Protein AF-A0A2R6LNC5-F1 (afdb_monomer)

Foldseek 3Di:
DDDDDDDDPDDPPPPQQQLPDPLLVLLVVLQVLLVVLVVLVVVVVVVVVVLVVPDPVPVVPPGADPVNVVVVVVSVCVNVVSVVVNLVSLVCQLVSLQVSLVSVVVSPLVDRDDNVVSNVLSVVCNVDDSSPSSNVSSVVVQVVCCVRNVGD

Secondary structure (DSSP, 8-state):
---------S------------THHHHHHHHHHHHHHHHHHHHHHHHHHHHHHH----TT-----HHHHHHHHHHHHHHHHHHHHHHHHHHHHHHHHHHHHHHHHHTT-S----HHHHHHHHHHHHHSGGGHHHHHHHHHHHHHHHHHHS--

Solvent-accessible surface area (backbone atoms only — not comparable to full-atom values): 8760 Å² total; per-residue (Å²): 136,82,89,80,85,85,82,72,87,82,75,80,75,87,59,80,55,72,63,81,60,73,35,47,58,53,39,59,42,41,49,55,45,52,51,52,51,49,51,50,53,51,50,52,53,51,50,51,53,53,49,65,75,66,58,75,89,58,91,81,70,79,86,71,54,73,66,57,54,53,55,47,52,54,50,50,51,52,51,54,53,48,52,53,50,46,47,52,48,46,70,41,35,29,59,27,52,54,55,31,47,53,33,39,52,74,29,69,51,88,54,81,76,62,61,68,60,53,37,50,48,26,52,46,24,70,77,41,69,94,41,53,52,38,32,54,51,33,53,52,49,31,51,52,35,26,74,54,72,73,48,86

Structure (mmCIF, N/CA/C/O backbone):
data_AF-A0A2R6LNC5-F1
#
_entry.id   AF-A0A2R6LNC5-F1
#
loop_
_atom_site.group_PDB
_atom_site.id
_atom_site.type_symbol
_atom_site.label_atom_id
_atom_site.label_alt_id
_atom_site.label_comp_id
_atom_site.label_asym_id
_atom_site.label_entity_id
_atom_site.label_seq_id
_atom_site.pdbx_PDB_ins_code
_atom_site.Cartn_x
_atom_site.Cartn_y
_atom_site.Cartn_z
_atom_site.occupancy
_atom_site.B_iso_or_equiv
_atom_site.auth_seq_id
_atom_site.auth_comp_id
_atom_site.auth_asym_id
_atom_site.auth_atom_id
_atom_site.pdbx_PDB_model_num
ATOM 1 N N . MET A 1 1 ? -40.125 -19.504 52.327 1.00 43.88 1 MET A N 1
ATOM 2 C CA . MET A 1 1 ? -39.353 -20.277 51.331 1.00 43.88 1 MET A CA 1
ATOM 3 C C . MET A 1 1 ? -39.469 -19.521 50.021 1.00 43.88 1 MET A C 1
ATOM 5 O O . MET A 1 1 ? -40.551 -19.499 49.461 1.00 43.88 1 MET A O 1
ATOM 9 N N . SER A 1 2 ? -38.636 -18.494 49.855 1.00 45.47 2 SER A N 1
ATOM 10 C CA . SER A 1 2 ? -37.398 -18.492 49.048 1.00 45.47 2 SER A CA 1
ATOM 11 C C . SER A 1 2 ? -37.676 -18.719 47.563 1.00 45.47 2 SER A C 1
ATOM 13 O O . SER A 1 2 ? -37.989 -19.824 47.132 1.00 45.47 2 SER A O 1
ATOM 15 N N . VAL A 1 3 ? -37.563 -17.613 46.831 1.00 57.69 3 VAL A N 1
ATOM 16 C CA . VAL A 1 3 ? -37.392 -17.529 45.382 1.00 57.69 3 VAL A CA 1
ATOM 17 C C . VAL A 1 3 ? -36.171 -18.354 44.991 1.00 57.69 3 VAL A C 1
ATOM 19 O O . VAL A 1 3 ? -35.136 -18.216 45.640 1.00 57.69 3 VAL A O 1
ATOM 22 N N . ASP A 1 4 ? -36.279 -19.146 43.928 1.00 55.16 4 ASP A N 1
ATOM 23 C CA . ASP A 1 4 ? -35.104 -19.565 43.174 1.00 55.16 4 ASP A CA 1
ATOM 24 C C . ASP A 1 4 ? -35.356 -19.288 41.693 1.00 55.16 4 ASP A C 1
ATOM 26 O O . ASP A 1 4 ? -36.286 -19.815 41.075 1.00 55.16 4 ASP A O 1
ATOM 30 N N . GLY A 1 5 ? -34.585 -18.334 41.181 1.00 54.22 5 GLY A N 1
ATOM 31 C CA . GLY A 1 5 ? -34.539 -17.971 39.781 1.00 54.22 5 GLY A CA 1
ATOM 32 C C . GLY A 1 5 ? -33.489 -18.833 39.100 1.00 54.22 5 GLY A C 1
ATOM 33 O O . GLY A 1 5 ? -32.316 -18.763 39.441 1.00 54.22 5 GLY A O 1
ATOM 34 N N . GLY A 1 6 ? -33.911 -19.620 38.117 1.00 49.09 6 GLY A N 1
ATOM 35 C CA . GLY A 1 6 ? -33.016 -20.348 37.223 1.00 49.09 6 GLY A CA 1
ATOM 36 C C . GLY A 1 6 ? -32.926 -19.649 35.874 1.00 49.09 6 GLY A C 1
ATOM 37 O O . GLY A 1 6 ? -33.505 -20.124 34.901 1.00 49.09 6 GLY A O 1
ATOM 38 N N . GLY A 1 7 ? -32.244 -18.505 35.824 1.00 49.81 7 GLY A N 1
ATOM 39 C CA . GLY A 1 7 ? -31.643 -18.027 34.584 1.00 49.81 7 GLY A CA 1
ATOM 40 C C . GLY A 1 7 ? -30.354 -18.807 34.337 1.00 49.81 7 GLY A C 1
ATOM 41 O O . GLY A 1 7 ? -29.502 -18.857 35.213 1.00 49.81 7 GLY A O 1
ATOM 42 N N . ASP A 1 8 ? -30.241 -19.467 33.188 1.00 58.22 8 ASP A N 1
ATOM 43 C CA . ASP A 1 8 ? -29.390 -18.930 32.123 1.00 58.22 8 ASP A CA 1
ATOM 44 C C . ASP A 1 8 ? -29.590 -19.734 30.823 1.00 58.22 8 ASP A C 1
ATOM 46 O O . ASP A 1 8 ? -29.281 -20.931 30.775 1.00 58.22 8 ASP A O 1
ATOM 50 N N . PRO A 1 9 ? -30.116 -19.122 29.744 1.00 55.03 9 PRO A N 1
ATOM 51 C CA . PRO A 1 9 ? -30.040 -19.697 28.411 1.00 55.03 9 PRO A CA 1
ATOM 52 C C . PRO A 1 9 ? -28.567 -19.713 28.001 1.00 55.03 9 PRO A C 1
ATOM 54 O O . PRO A 1 9 ? -27.971 -18.682 27.699 1.00 55.03 9 PRO A O 1
ATOM 57 N N . GLY A 1 10 ? -27.980 -20.904 28.071 1.00 48.19 10 GLY A N 1
ATOM 58 C CA . GLY A 1 10 ? -26.561 -21.136 27.871 1.00 48.19 10 GLY A CA 1
ATOM 59 C C . GLY A 1 10 ? -25.959 -20.382 26.683 1.00 48.19 10 GLY A C 1
ATOM 60 O O . GLY A 1 10 ? -26.400 -20.517 25.544 1.00 48.19 10 GLY A O 1
ATOM 61 N N . ALA A 1 11 ? -24.863 -19.695 27.006 1.00 48.91 11 ALA A N 1
ATOM 62 C CA . ALA A 1 11 ? -23.756 -19.330 26.132 1.00 48.91 11 ALA A CA 1
ATOM 63 C C . ALA A 1 11 ? -23.969 -18.166 25.149 1.0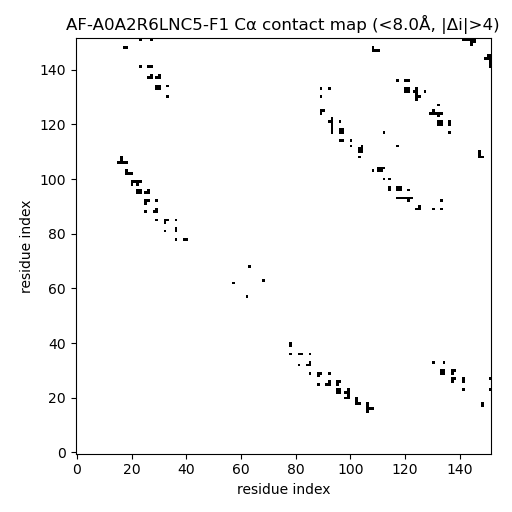0 48.91 11 ALA A C 1
ATOM 65 O O . ALA A 1 11 ? -23.803 -18.315 23.941 1.00 48.91 11 ALA A O 1
ATOM 66 N N . THR A 1 12 ? -24.109 -16.948 25.672 1.00 50.16 12 THR A N 1
ATOM 67 C CA . THR A 1 12 ? -23.343 -15.837 25.087 1.00 50.16 12 THR A CA 1
ATOM 68 C C . THR A 1 12 ? -21.879 -16.070 25.437 1.00 50.16 12 THR A C 1
ATOM 70 O O . THR A 1 12 ? -21.456 -15.897 26.580 1.00 50.16 12 THR A O 1
ATOM 73 N N . SER A 1 13 ? -21.083 -16.505 24.463 1.00 49.53 13 SER A N 1
ATOM 74 C CA . SER A 1 13 ? -19.634 -16.444 24.582 1.00 49.53 13 SER A CA 1
ATOM 75 C C . SER A 1 13 ? -19.236 -14.976 24.765 1.00 49.53 13 SER A C 1
ATOM 77 O O . SER A 1 13 ? -19.118 -14.245 23.785 1.00 49.53 13 SER A O 1
ATOM 79 N N . ILE A 1 14 ? -19.001 -14.534 26.001 1.00 49.88 14 ILE A N 1
ATOM 80 C CA . ILE A 1 14 ? -18.183 -13.345 26.275 1.00 49.88 14 ILE A CA 1
ATOM 81 C C . ILE A 1 14 ? -16.725 -13.761 26.004 1.00 49.88 14 ILE A C 1
ATOM 83 O O . ILE A 1 14 ? -15.893 -13.873 26.898 1.00 49.88 14 ILE A O 1
ATOM 87 N N . GLY A 1 15 ? -16.442 -14.141 24.759 1.00 44.28 15 GLY A N 1
ATOM 88 C CA . GLY A 1 15 ? -15.089 -14.217 24.241 1.00 44.28 15 GLY A CA 1
ATOM 89 C C . GLY A 1 15 ? -14.746 -12.805 23.811 1.00 44.28 15 GLY A C 1
ATOM 90 O O . GLY A 1 15 ? -15.521 -12.225 23.053 1.00 44.28 15 GLY A O 1
ATOM 91 N N . GLY A 1 16 ? -13.650 -12.244 24.332 1.00 52.12 16 GLY A N 1
ATOM 92 C CA . GLY A 1 16 ? -13.186 -10.908 23.951 1.00 52.12 16 GLY A CA 1
ATOM 93 C C . GLY A 1 16 ? -13.307 -10.729 22.440 1.00 52.12 16 GLY A C 1
ATOM 94 O O . GLY A 1 16 ? -12.881 -11.609 21.686 1.00 52.12 16 GLY A O 1
ATOM 95 N N . SER A 1 17 ? -13.992 -9.666 22.021 1.00 64.75 17 SER A N 1
ATOM 96 C CA . SER A 1 17 ? -14.325 -9.390 20.626 1.00 64.75 17 SER A CA 1
ATOM 97 C C . SER A 1 17 ? -13.060 -9.455 19.786 1.00 64.75 17 SER A C 1
ATOM 99 O O . SER A 1 17 ? -12.213 -8.567 19.824 1.00 64.75 17 SER A O 1
ATOM 101 N N . ARG A 1 18 ? -12.896 -10.548 19.043 1.00 78.44 18 ARG A N 1
ATOM 102 C CA . ARG A 1 18 ? -11.816 -10.665 18.071 1.00 78.44 18 ARG A CA 1
ATOM 103 C C . ARG A 1 18 ? -12.044 -9.584 17.019 1.00 78.44 18 ARG A C 1
ATOM 105 O O . ARG A 1 18 ? -13.150 -9.491 16.494 1.00 78.44 18 ARG A O 1
ATOM 112 N N . VAL A 1 19 ? -11.017 -8.798 16.706 1.00 86.12 19 VAL A N 1
ATOM 113 C CA . VAL A 1 19 ? -11.087 -7.815 15.615 1.00 86.12 19 VAL A CA 1
ATOM 114 C C . VAL A 1 19 ? -11.295 -8.569 14.301 1.00 86.12 19 VAL A C 1
ATOM 116 O O . VAL A 1 19 ? -10.368 -9.202 13.791 1.00 86.12 19 VAL A O 1
ATOM 119 N N . ASP A 1 20 ? -12.513 -8.521 13.768 1.00 87.94 20 ASP A N 1
ATOM 120 C CA . ASP A 1 20 ? -12.863 -9.109 12.475 1.00 87.94 20 ASP A CA 1
ATOM 121 C C . ASP A 1 20 ? -12.712 -8.053 11.376 1.00 87.94 20 ASP A C 1
ATOM 123 O O . ASP A 1 20 ? -13.652 -7.359 10.994 1.00 87.94 20 ASP A O 1
ATOM 127 N N . SER A 1 21 ? -11.478 -7.877 10.911 1.00 90.38 21 SER A N 1
ATOM 128 C CA . SER A 1 21 ? -11.170 -7.039 9.757 1.00 90.38 21 SER A CA 1
ATOM 129 C C . SER A 1 21 ? -10.097 -7.706 8.917 1.00 90.38 21 SER A C 1
ATOM 131 O O . SER A 1 21 ? -9.100 -8.197 9.442 1.00 90.38 21 SER A O 1
ATOM 133 N N . ASN A 1 22 ? -10.302 -7.685 7.601 1.00 95.00 22 ASN A N 1
ATOM 134 C CA . ASN A 1 22 ? -9.325 -8.113 6.599 1.00 95.00 22 ASN A CA 1
ATOM 135 C C . ASN A 1 22 ? -8.645 -6.914 5.911 1.00 95.00 22 ASN A C 1
ATOM 137 O O . ASN A 1 22 ? -7.803 -7.100 5.033 1.00 95.00 22 ASN A O 1
ATOM 141 N N . TRP A 1 23 ? -8.991 -5.678 6.286 1.00 96.62 23 TRP A N 1
ATOM 142 C CA . TRP A 1 23 ? -8.429 -4.470 5.674 1.00 96.62 23 TRP A CA 1
ATOM 143 C C . TRP A 1 23 ? -6.946 -4.276 6.000 1.00 96.62 23 TRP A C 1
ATOM 145 O O . TRP A 1 23 ? -6.211 -3.724 5.177 1.00 96.62 23 TRP A O 1
ATOM 155 N N . TRP A 1 24 ? -6.468 -4.828 7.119 1.00 95.94 24 TRP A N 1
ATOM 156 C CA . TRP A 1 24 ? -5.043 -4.861 7.455 1.00 95.94 24 TRP A CA 1
ATOM 157 C C . TRP A 1 24 ? -4.168 -5.522 6.376 1.00 95.94 24 TRP A C 1
ATOM 159 O O . TRP A 1 24 ? -3.010 -5.136 6.238 1.00 95.94 24 TRP A O 1
ATOM 169 N N . TYR A 1 25 ? -4.694 -6.431 5.537 1.00 96.94 25 TYR A N 1
ATOM 170 C CA . TYR A 1 25 ? -3.930 -6.993 4.411 1.00 96.94 25 TYR A CA 1
ATOM 171 C C . TYR A 1 25 ? -3.528 -5.928 3.386 1.00 96.94 25 TYR A C 1
ATOM 173 O O . TYR A 1 25 ? -2.417 -5.966 2.858 1.00 96.94 25 TYR A O 1
ATOM 181 N N . LEU A 1 26 ? -4.408 -4.959 3.112 1.00 97.38 26 LEU A N 1
ATOM 182 C CA . LEU A 1 26 ? -4.095 -3.836 2.225 1.00 97.38 26 LEU A CA 1
ATOM 183 C C . LEU A 1 26 ? -3.060 -2.903 2.859 1.00 97.38 26 LEU A C 1
ATOM 185 O O . LEU A 1 26 ? -2.162 -2.434 2.165 1.00 97.38 26 LEU A O 1
ATOM 189 N N . ILE A 1 27 ? -3.138 -2.691 4.175 1.00 97.44 27 ILE A N 1
ATOM 190 C CA . I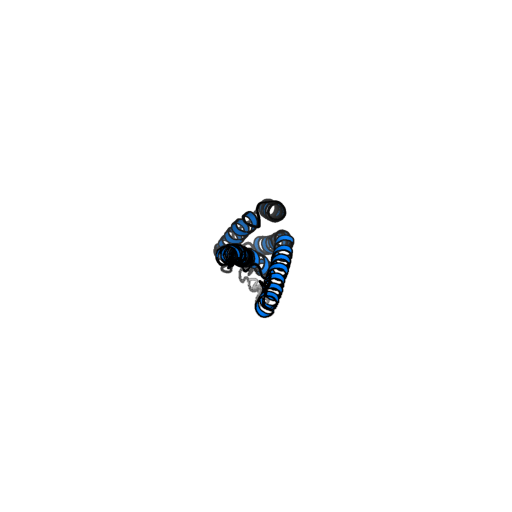LE A 1 27 ? -2.148 -1.907 4.926 1.00 97.44 27 ILE A CA 1
ATOM 191 C C . ILE A 1 27 ? -0.781 -2.615 4.889 1.00 97.44 27 ILE A C 1
ATOM 193 O O . ILE A 1 27 ? 0.238 -1.987 4.611 1.00 97.44 27 ILE A O 1
ATOM 197 N N . ALA A 1 28 ? -0.754 -3.940 5.058 1.00 97.25 28 ALA A N 1
ATOM 198 C CA . ALA A 1 28 ? 0.446 -4.771 4.947 1.00 97.25 28 ALA A CA 1
ATOM 199 C C . ALA A 1 28 ? 1.015 -4.846 3.521 1.00 97.25 28 ALA A C 1
ATOM 201 O O . ALA A 1 28 ? 2.221 -5.031 3.349 1.00 97.25 28 ALA A O 1
ATOM 202 N N . ALA A 1 29 ? 0.188 -4.658 2.490 1.00 96.31 29 ALA A N 1
ATOM 203 C CA . ALA A 1 29 ? 0.655 -4.603 1.109 1.00 96.31 29 ALA A CA 1
ATOM 204 C C . ALA A 1 29 ? 1.511 -3.357 0.830 1.00 96.31 29 ALA A C 1
ATOM 206 O O . ALA A 1 29 ? 2.436 -3.438 0.023 1.00 96.31 29 ALA A O 1
ATOM 207 N N . VAL A 1 30 ? 1.261 -2.230 1.509 1.00 94.94 30 VAL A N 1
ATOM 208 C CA . VAL A 1 30 ? 2.007 -0.972 1.313 1.00 94.94 30 VAL A CA 1
ATOM 209 C C . VAL A 1 30 ? 3.522 -1.149 1.468 1.00 94.94 30 VAL A C 1
ATOM 211 O O . VAL A 1 30 ? 4.234 -0.855 0.508 1.00 94.94 30 VAL A O 1
ATOM 214 N N . PRO A 1 31 ? 4.069 -1.636 2.604 1.00 94.50 31 PRO A N 1
ATOM 215 C CA . PRO A 1 31 ? 5.515 -1.781 2.756 1.00 94.50 31 PRO A CA 1
ATOM 216 C C . PRO A 1 31 ? 6.119 -2.737 1.725 1.00 94.50 31 PRO A C 1
ATOM 218 O O . PRO A 1 31 ? 7.174 -2.443 1.162 1.00 94.50 31 PRO A O 1
ATOM 221 N N . VAL A 1 32 ? 5.442 -3.852 1.436 1.00 94.94 32 VAL A N 1
ATOM 222 C CA . VAL A 1 32 ? 5.915 -4.853 0.470 1.00 94.94 32 VAL A CA 1
ATOM 223 C C . VAL A 1 32 ? 6.010 -4.242 -0.924 1.00 94.94 32 VAL A C 1
ATOM 225 O O . VAL A 1 32 ? 7.062 -4.300 -1.558 1.00 94.94 32 VAL A O 1
ATOM 228 N N . VAL A 1 33 ? 4.931 -3.614 -1.389 1.00 92.75 33 VAL A N 1
ATOM 229 C CA . VAL A 1 33 ? 4.870 -3.013 -2.721 1.00 92.75 33 VAL A CA 1
ATOM 230 C C . VAL A 1 33 ? 5.852 -1.850 -2.841 1.00 92.75 33 VAL A C 1
ATOM 232 O O . VAL A 1 33 ? 6.558 -1.772 -3.842 1.00 92.75 33 VAL A O 1
ATOM 235 N N . SER A 1 34 ? 5.990 -1.010 -1.811 1.00 89.88 34 SER A N 1
ATOM 236 C CA . SER A 1 34 ? 6.969 0.083 -1.794 1.00 89.88 34 SER A CA 1
ATOM 237 C C . SER A 1 34 ? 8.410 -0.420 -1.915 1.00 89.88 34 SER A C 1
ATOM 239 O O . SER A 1 34 ? 9.184 0.124 -2.705 1.00 89.88 34 SER A O 1
ATOM 241 N N . ILE A 1 35 ? 8.781 -1.480 -1.188 1.00 91.31 35 ILE A N 1
ATOM 242 C CA . ILE A 1 35 ? 10.128 -2.070 -1.263 1.00 91.31 35 ILE A CA 1
ATOM 243 C C . ILE A 1 35 ? 10.374 -2.686 -2.643 1.00 91.31 35 ILE A C 1
ATOM 245 O O . ILE A 1 35 ? 11.405 -2.413 -3.257 1.00 91.31 35 ILE A O 1
ATOM 249 N N . VAL A 1 36 ? 9.429 -3.481 -3.154 1.00 91.81 36 VAL A N 1
ATOM 250 C CA . VAL A 1 36 ? 9.567 -4.144 -4.460 1.00 91.81 36 VAL A CA 1
ATOM 251 C C . VAL A 1 36 ? 9.623 -3.112 -5.590 1.00 91.81 36 VAL A C 1
ATOM 253 O O . VAL A 1 36 ? 10.476 -3.222 -6.469 1.00 91.81 36 VAL A O 1
ATOM 256 N N . ALA A 1 37 ? 8.785 -2.072 -5.545 1.00 88.56 37 ALA A N 1
ATOM 257 C CA . ALA A 1 37 ? 8.798 -0.982 -6.520 1.00 88.56 37 ALA A CA 1
ATOM 258 C C . ALA A 1 37 ? 10.121 -0.218 -6.489 1.00 88.56 37 ALA A C 1
ATOM 260 O O . ALA A 1 37 ? 10.727 -0.001 -7.538 1.00 88.56 37 ALA A O 1
ATOM 261 N N . THR A 1 38 ? 10.615 0.110 -5.294 1.00 87.31 38 THR A N 1
ATOM 262 C CA . THR A 1 38 ? 11.905 0.789 -5.128 1.00 87.31 38 THR A CA 1
ATOM 263 C C . THR A 1 38 ? 13.053 -0.063 -5.667 1.00 87.31 38 THR A C 1
ATOM 265 O O . THR A 1 38 ? 13.886 0.440 -6.418 1.00 87.31 38 THR A O 1
ATOM 268 N N . ALA A 1 39 ? 13.086 -1.358 -5.343 1.00 88.75 39 ALA A N 1
ATOM 269 C CA . ALA A 1 39 ? 14.122 -2.276 -5.811 1.00 88.75 39 ALA A CA 1
ATOM 270 C C . ALA A 1 39 ? 14.105 -2.436 -7.338 1.00 88.75 39 ALA A C 1
ATOM 272 O O . ALA A 1 39 ? 15.160 -2.420 -7.971 1.00 88.75 39 ALA A O 1
ATOM 273 N N . LEU A 1 40 ? 12.917 -2.546 -7.939 1.00 87.00 40 LEU A N 1
ATOM 274 C CA . LEU A 1 40 ? 12.766 -2.681 -9.385 1.00 87.00 40 LEU A CA 1
ATOM 275 C C . LEU A 1 40 ? 13.207 -1.408 -10.119 1.00 87.00 40 LEU A C 1
ATOM 277 O O . LEU A 1 40 ? 13.952 -1.490 -11.094 1.00 87.00 40 LEU A O 1
ATOM 281 N N . VAL A 1 41 ? 12.795 -0.233 -9.634 1.00 84.12 41 VAL A N 1
ATOM 282 C CA . VAL A 1 41 ? 13.203 1.061 -10.202 1.00 84.12 41 VAL A CA 1
ATOM 283 C C . VAL A 1 41 ? 14.711 1.260 -10.055 1.00 84.12 41 VAL A C 1
ATOM 285 O O . VAL A 1 41 ? 15.376 1.605 -11.030 1.00 84.12 41 VAL A O 1
ATOM 288 N N . ALA A 1 42 ? 15.277 0.978 -8.878 1.00 86.56 42 ALA A N 1
ATOM 289 C CA . ALA A 1 42 ? 16.720 1.043 -8.659 1.00 86.56 42 ALA A CA 1
ATOM 290 C C . ALA A 1 42 ? 17.476 0.084 -9.592 1.00 86.56 42 ALA A C 1
ATOM 292 O O . ALA A 1 42 ? 18.448 0.486 -10.229 1.00 86.56 42 ALA A O 1
ATOM 293 N N . GLY A 1 43 ? 17.002 -1.156 -9.740 1.00 85.06 43 GLY A N 1
ATOM 294 C CA . GLY A 1 43 ? 17.573 -2.137 -10.662 1.00 85.06 43 GLY A CA 1
ATOM 295 C C . GLY A 1 43 ? 17.517 -1.684 -12.122 1.00 85.06 43 GLY A C 1
ATOM 296 O O . GLY A 1 43 ? 18.507 -1.823 -12.841 1.00 85.06 43 GLY A O 1
ATOM 297 N N . ALA A 1 44 ? 16.405 -1.083 -12.553 1.00 81.19 44 ALA A N 1
ATOM 298 C CA . ALA A 1 44 ? 16.259 -0.530 -13.898 1.00 81.19 44 ALA A CA 1
ATOM 299 C C . ALA A 1 44 ? 17.228 0.638 -14.144 1.00 81.19 44 ALA A C 1
ATOM 301 O O . ALA A 1 44 ? 17.894 0.674 -15.179 1.00 81.19 44 ALA A O 1
ATOM 302 N N . ILE A 1 45 ? 17.367 1.549 -13.175 1.00 83.31 45 ILE A N 1
ATOM 303 C CA . ILE A 1 45 ? 18.312 2.673 -13.237 1.00 83.31 45 ILE A CA 1
ATOM 304 C C . ILE A 1 45 ? 19.756 2.160 -13.320 1.00 83.31 45 ILE A C 1
ATOM 306 O O . ILE A 1 45 ? 20.506 2.569 -14.205 1.00 83.31 45 ILE A O 1
ATOM 310 N N . LEU A 1 46 ? 20.146 1.232 -12.441 1.00 84.00 46 LEU A N 1
ATOM 311 C CA . LEU A 1 46 ? 21.487 0.640 -12.445 1.00 84.00 46 LEU A CA 1
ATOM 312 C C . LEU A 1 46 ? 21.784 -0.081 -13.764 1.00 84.00 46 LEU A C 1
ATOM 314 O O . LEU A 1 46 ? 22.866 0.086 -14.320 1.00 84.00 46 LEU A O 1
ATOM 318 N N . SER A 1 47 ? 20.815 -0.832 -14.293 1.00 75.50 47 SER A N 1
ATOM 319 C CA . SER A 1 47 ? 20.948 -1.540 -15.572 1.00 75.50 47 SER A CA 1
ATOM 320 C C . SER A 1 47 ? 21.096 -0.576 -16.746 1.00 75.50 47 SER A C 1
ATOM 322 O O . SER A 1 47 ? 21.901 -0.820 -17.640 1.00 75.50 47 SER A O 1
ATOM 324 N N . PHE A 1 48 ? 20.364 0.541 -16.735 1.00 74.62 48 PHE A N 1
ATOM 325 C CA . PHE A 1 48 ? 20.487 1.592 -17.742 1.00 74.62 48 PHE A CA 1
ATOM 326 C C . PHE A 1 48 ? 21.896 2.202 -17.751 1.00 74.62 48 PHE A C 1
ATOM 328 O O . PHE A 1 48 ? 22.536 2.264 -18.802 1.00 74.62 48 PHE A O 1
ATOM 335 N N . PHE A 1 49 ? 22.423 2.583 -16.583 1.00 73.69 49 PHE A N 1
ATOM 336 C CA . PHE A 1 49 ? 23.773 3.148 -16.475 1.00 73.69 49 PHE A CA 1
ATOM 337 C C . PHE A 1 49 ? 24.877 2.131 -16.789 1.00 73.69 49 PHE A C 1
ATOM 339 O O . PHE A 1 49 ? 25.836 2.472 -17.480 1.00 73.69 49 PHE A O 1
ATOM 346 N N . ALA A 1 50 ? 24.736 0.882 -16.338 1.00 74.00 50 ALA A N 1
ATOM 347 C CA . ALA A 1 50 ? 25.658 -0.195 -16.690 1.00 74.00 50 ALA A CA 1
ATOM 348 C C . ALA A 1 50 ? 25.653 -0.463 -18.202 1.00 74.00 50 ALA A C 1
ATOM 350 O O . ALA A 1 50 ? 26.714 -0.623 -18.796 1.00 74.00 50 ALA A O 1
ATOM 351 N N . GLY A 1 51 ? 24.476 -0.441 -18.836 1.00 67.12 51 GLY A N 1
ATOM 352 C CA . GLY A 1 51 ? 24.335 -0.553 -20.284 1.00 67.12 51 GLY A CA 1
ATOM 353 C C . GLY A 1 51 ? 25.135 0.521 -21.014 1.00 67.12 51 GLY A C 1
ATOM 354 O O . GLY A 1 51 ? 25.965 0.177 -21.845 1.00 67.12 51 GLY A O 1
ATOM 355 N N . ILE A 1 52 ? 24.963 1.796 -20.643 1.00 64.19 52 ILE A N 1
ATOM 356 C CA . ILE A 1 52 ? 25.707 2.929 -21.227 1.00 64.19 52 ILE A CA 1
ATOM 357 C C . ILE A 1 52 ? 27.225 2.778 -21.047 1.00 64.19 52 ILE A C 1
ATOM 359 O O . ILE A 1 52 ? 27.977 3.056 -21.977 1.00 64.19 52 ILE A O 1
ATOM 363 N N . ALA A 1 53 ? 27.683 2.333 -19.874 1.00 61.34 53 ALA A N 1
ATOM 364 C CA . ALA A 1 53 ? 29.108 2.207 -19.564 1.00 61.34 53 ALA A CA 1
ATOM 365 C C . ALA A 1 53 ? 29.823 1.085 -20.342 1.00 61.34 53 ALA A C 1
ATOM 367 O O . ALA A 1 53 ? 31.046 1.118 -20.466 1.00 61.34 53 ALA A O 1
ATOM 368 N N . VAL A 1 54 ? 29.078 0.095 -20.846 1.00 61.28 54 VAL A N 1
ATOM 369 C CA . VAL A 1 54 ? 29.620 -1.107 -21.503 1.00 61.28 54 VAL A CA 1
ATOM 370 C C . VAL A 1 54 ? 29.372 -1.100 -23.018 1.00 61.28 54 VAL A C 1
ATOM 372 O O . VAL A 1 54 ? 29.822 -2.015 -23.698 1.00 61.28 54 VAL A O 1
ATOM 375 N N . LEU A 1 55 ? 28.712 -0.078 -23.584 1.00 58.59 55 LEU A N 1
ATOM 376 C CA . LEU A 1 55 ? 28.528 0.027 -25.037 1.00 58.59 55 LEU A CA 1
ATOM 377 C C . LEU A 1 55 ? 29.894 0.123 -25.749 1.00 58.59 55 LEU A C 1
ATOM 379 O O . LEU A 1 55 ? 30.554 1.162 -25.633 1.00 58.59 55 LEU A O 1
ATOM 383 N N . PRO A 1 56 ? 30.323 -0.876 -26.553 1.00 53.84 56 PRO A N 1
ATOM 384 C CA . PRO A 1 56 ? 31.270 -0.579 -27.611 1.00 53.84 56 PRO A CA 1
ATOM 385 C C . PRO A 1 56 ? 30.555 0.387 -28.556 1.00 53.84 56 PRO A C 1
ATOM 387 O O . PRO A 1 56 ? 29.485 0.074 -29.082 1.00 53.84 56 PRO A O 1
ATOM 390 N N . VAL A 1 57 ? 31.110 1.584 -28.742 1.00 57.03 57 VAL A N 1
ATOM 391 C CA . VAL A 1 57 ? 30.665 2.500 -29.795 1.00 57.03 57 VAL A CA 1
ATOM 392 C C . VAL A 1 57 ? 31.064 1.854 -31.121 1.00 57.03 57 VAL A C 1
ATOM 394 O O . VAL A 1 57 ? 32.117 2.148 -31.674 1.00 57.03 57 VAL A O 1
ATOM 397 N N . ASP A 1 58 ? 30.272 0.887 -31.578 1.00 54.03 58 ASP A N 1
ATOM 398 C CA . ASP A 1 58 ? 30.416 0.298 -32.896 1.00 54.03 58 ASP A CA 1
ATOM 399 C C . ASP A 1 58 ? 29.826 1.297 -33.906 1.00 54.03 58 ASP A C 1
ATOM 401 O O . ASP A 1 58 ? 28.617 1.563 -33.878 1.00 54.03 58 ASP A O 1
ATOM 405 N N . PRO A 1 59 ? 30.645 1.895 -34.788 1.00 56.97 59 PRO A N 1
ATOM 406 C CA . PRO A 1 59 ? 30.179 2.881 -35.759 1.00 56.97 59 PRO A CA 1
ATOM 407 C C . PRO A 1 59 ? 29.194 2.304 -36.792 1.00 56.97 59 PRO A C 1
ATOM 409 O O . PRO A 1 59 ? 28.613 3.068 -37.559 1.00 56.97 59 PRO A O 1
ATOM 412 N N . SER A 1 60 ? 28.975 0.983 -36.820 1.00 60.00 60 SER A N 1
ATOM 413 C CA . SER A 1 60 ? 28.025 0.317 -37.722 1.00 60.00 60 SER A CA 1
ATOM 414 C C . SER A 1 60 ? 26.556 0.348 -37.261 1.00 60.00 60 SER A C 1
ATOM 416 O O . SER A 1 60 ? 25.676 -0.086 -38.004 1.00 60.00 60 SER A O 1
ATOM 418 N N . GLY A 1 61 ? 26.252 0.875 -36.065 1.00 55.25 61 GLY A N 1
ATOM 419 C CA . GLY A 1 61 ? 24.872 1.110 -35.605 1.00 55.25 61 GLY A CA 1
ATOM 420 C C . GLY A 1 61 ? 24.074 -0.143 -35.203 1.00 55.25 61 GLY A C 1
ATOM 421 O O . GLY A 1 61 ? 22.885 -0.041 -34.907 1.00 55.25 61 GLY A O 1
ATOM 422 N N . GLY A 1 62 ? 24.701 -1.322 -35.145 1.00 57.19 62 GLY A N 1
ATOM 423 C CA . GLY A 1 62 ? 24.051 -2.617 -34.878 1.00 57.19 62 GLY A CA 1
ATOM 424 C C . GLY A 1 62 ? 23.699 -2.917 -33.411 1.00 57.19 62 GLY A C 1
ATOM 425 O O . GLY A 1 62 ? 23.673 -4.077 -33.010 1.00 57.19 62 GLY A O 1
ATOM 426 N N . GLY A 1 63 ? 23.467 -1.896 -32.584 1.00 54.31 63 GLY A N 1
ATOM 427 C CA . GLY A 1 63 ? 23.569 -1.984 -31.121 1.00 54.31 63 GLY A CA 1
ATOM 428 C C . GLY A 1 63 ? 22.436 -2.664 -30.340 1.00 54.31 63 GLY A C 1
ATOM 429 O O . GLY A 1 63 ? 22.495 -2.652 -29.116 1.00 54.31 63 GLY A O 1
ATOM 430 N N . LEU A 1 64 ? 21.406 -3.246 -30.965 1.00 55.44 64 LEU A N 1
ATOM 431 C CA . LEU A 1 64 ? 20.298 -3.885 -30.232 1.00 55.44 64 LEU A CA 1
ATOM 432 C C . LEU A 1 64 ? 19.934 -5.233 -30.866 1.00 55.44 64 LEU A C 1
ATOM 434 O O . LEU A 1 64 ? 19.150 -5.305 -31.810 1.00 55.44 64 LEU A O 1
ATOM 438 N N . SER A 1 65 ? 20.506 -6.323 -30.347 1.00 57.19 65 SER A N 1
ATOM 439 C CA . SER A 1 65 ? 20.095 -7.676 -30.741 1.00 57.19 65 SER A CA 1
ATOM 440 C C . SER A 1 65 ? 18.638 -7.940 -30.320 1.00 57.19 65 SER A C 1
ATOM 442 O O . SER A 1 65 ? 18.158 -7.396 -29.323 1.00 57.19 65 SER A O 1
ATOM 444 N N . GLY A 1 66 ? 17.921 -8.812 -31.041 1.00 52.66 66 GLY A N 1
ATOM 445 C CA . GLY A 1 66 ? 16.520 -9.155 -30.737 1.00 52.66 66 GLY A CA 1
ATOM 446 C C . GLY A 1 66 ? 16.289 -9.715 -29.321 1.00 52.66 66 GLY A C 1
ATOM 447 O O . GLY A 1 66 ? 15.190 -9.591 -28.786 1.00 52.66 66 GLY A O 1
ATOM 448 N N . ILE A 1 67 ? 17.333 -10.253 -28.677 1.00 53.12 67 ILE A N 1
ATOM 449 C CA . ILE A 1 67 ? 17.307 -10.695 -27.273 1.00 53.12 67 ILE A CA 1
ATOM 450 C C . ILE A 1 67 ? 17.272 -9.485 -26.320 1.00 53.12 67 ILE A C 1
ATOM 452 O O . ILE A 1 67 ? 16.532 -9.501 -25.338 1.00 53.12 67 ILE A O 1
ATOM 456 N N . GLY A 1 68 ? 17.999 -8.406 -26.634 1.00 59.00 68 GLY A N 1
ATOM 457 C CA . GLY A 1 68 ? 17.968 -7.153 -25.869 1.00 59.00 68 GLY A CA 1
ATOM 458 C C . GLY A 1 68 ? 16.614 -6.440 -25.945 1.00 59.00 68 GLY A C 1
ATOM 459 O O . GLY A 1 68 ? 16.131 -5.927 -24.937 1.00 59.00 68 GLY A O 1
ATOM 460 N N . LEU A 1 69 ? 15.952 -6.479 -27.107 1.00 58.91 69 LEU A N 1
ATOM 461 C CA . LEU A 1 69 ? 14.602 -5.925 -27.273 1.00 58.91 69 LEU A CA 1
ATOM 462 C C . LEU A 1 69 ? 13.540 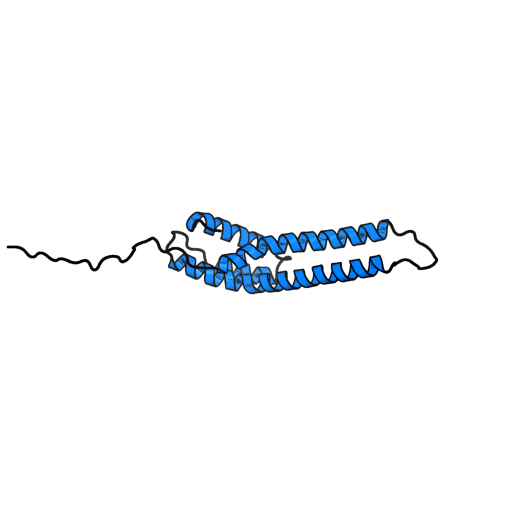-6.746 -26.523 1.00 58.91 69 LEU A C 1
ATOM 464 O O . LEU A 1 69 ? 12.680 -6.169 -25.861 1.00 58.91 69 LEU A O 1
ATOM 468 N N . GLY A 1 70 ? 13.617 -8.082 -26.568 1.00 58.72 70 GLY A N 1
ATOM 469 C CA . GLY A 1 70 ? 12.681 -8.964 -25.861 1.00 58.72 70 GLY A CA 1
ATOM 470 C C . GLY A 1 70 ? 12.751 -8.825 -24.335 1.00 58.72 70 GLY A C 1
ATOM 471 O O . GLY A 1 70 ? 11.718 -8.675 -23.681 1.00 58.72 70 GLY A O 1
ATOM 472 N N . LEU A 1 71 ? 13.962 -8.798 -23.767 1.00 63.59 71 LEU A N 1
ATOM 473 C CA . LEU A 1 71 ? 14.161 -8.570 -22.330 1.00 63.59 71 LEU A CA 1
ATOM 474 C C . LEU A 1 71 ? 13.776 -7.142 -21.912 1.00 63.59 71 LEU A C 1
ATOM 476 O O . LEU A 1 71 ? 13.221 -6.954 -20.830 1.00 63.59 71 LEU A O 1
ATOM 480 N N . GLY A 1 72 ? 13.994 -6.153 -22.785 1.00 70.00 72 GLY A N 1
ATOM 481 C CA . GLY A 1 72 ? 13.567 -4.772 -22.564 1.00 70.00 72 GLY A CA 1
ATOM 482 C C . GLY A 1 72 ? 12.047 -4.629 -22.449 1.00 70.00 72 GLY A C 1
ATOM 483 O O . GLY A 1 72 ? 11.562 -4.008 -21.507 1.00 70.00 72 GLY A O 1
ATOM 484 N N . VAL A 1 73 ? 11.282 -5.254 -23.351 1.00 76.12 73 VAL A N 1
ATOM 485 C CA . VAL A 1 73 ? 9.808 -5.204 -23.316 1.00 76.12 73 VAL A CA 1
ATOM 486 C C . VAL A 1 73 ? 9.255 -5.882 -22.061 1.00 76.12 73 VAL A C 1
ATOM 488 O O . VAL A 1 73 ? 8.402 -5.303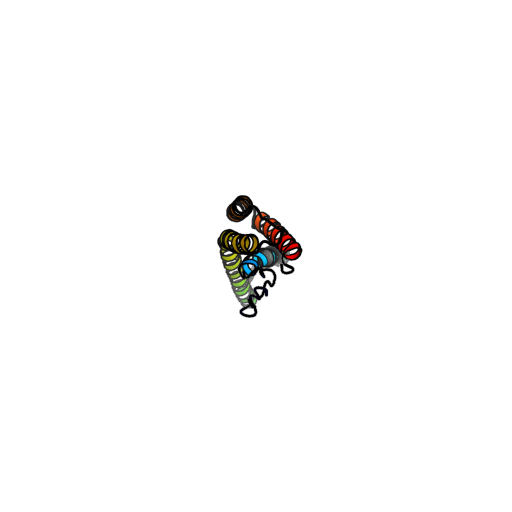 -21.390 1.00 76.12 73 VAL A O 1
ATOM 491 N N . VAL A 1 74 ? 9.756 -7.068 -21.698 1.00 80.56 74 VAL A N 1
ATOM 492 C CA . VAL A 1 74 ? 9.330 -7.759 -20.465 1.00 80.56 74 VAL A CA 1
ATOM 493 C C . VAL A 1 74 ? 9.658 -6.919 -19.228 1.00 80.56 74 VAL A C 1
ATOM 495 O O . VAL A 1 74 ? 8.804 -6.760 -18.358 1.00 80.56 74 VAL A O 1
ATOM 498 N N . GLY A 1 75 ? 10.853 -6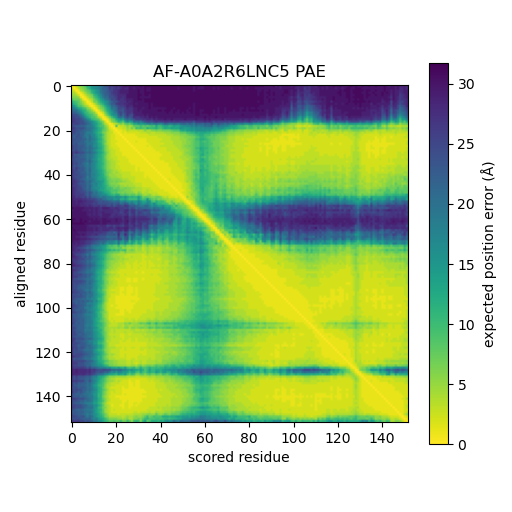.325 -19.171 1.00 79.94 75 GLY A N 1
ATOM 499 C CA . GLY A 1 75 ? 11.246 -5.427 -18.085 1.00 79.94 75 GLY A CA 1
ATOM 500 C C . GLY A 1 75 ? 10.321 -4.214 -17.957 1.00 79.94 75 GLY A C 1
ATOM 501 O O . GLY A 1 75 ? 9.850 -3.916 -16.862 1.00 79.94 75 GLY A O 1
ATOM 502 N N . ILE A 1 76 ? 9.989 -3.559 -19.074 1.00 81.44 76 ILE A N 1
ATOM 503 C CA . ILE A 1 76 ? 9.057 -2.422 -19.095 1.00 81.44 76 ILE A CA 1
ATOM 504 C C . ILE A 1 76 ? 7.668 -2.846 -18.610 1.00 81.44 76 ILE A C 1
ATOM 506 O O . ILE A 1 76 ? 7.083 -2.156 -17.779 1.00 81.44 76 ILE A O 1
ATOM 510 N N . LEU A 1 77 ? 7.143 -3.979 -19.082 1.00 88.12 77 LEU A N 1
ATOM 511 C CA . LEU A 1 77 ? 5.826 -4.470 -18.665 1.00 88.12 77 LEU A CA 1
ATOM 512 C C . LEU A 1 77 ? 5.774 -4.781 -17.165 1.00 88.12 77 LEU A C 1
ATOM 514 O O . LEU A 1 77 ? 4.783 -4.447 -16.519 1.00 88.12 77 LEU A O 1
ATOM 518 N N . LEU A 1 78 ? 6.836 -5.361 -16.598 1.00 87.06 78 LEU A N 1
ATOM 519 C CA . LEU A 1 78 ? 6.933 -5.603 -15.155 1.00 87.06 78 LEU A CA 1
ATOM 520 C C . LEU A 1 78 ? 6.958 -4.295 -14.360 1.00 87.06 78 LEU A C 1
ATOM 522 O O . LEU A 1 78 ? 6.250 -4.179 -13.361 1.00 87.06 78 LEU A O 1
ATOM 526 N N . VAL A 1 79 ? 7.723 -3.299 -14.817 1.00 85.94 79 VAL A N 1
ATOM 527 C CA . VAL A 1 79 ? 7.775 -1.974 -14.181 1.00 85.94 79 VAL A CA 1
ATOM 528 C C . VAL A 1 79 ? 6.412 -1.296 -14.230 1.00 85.94 79 VAL A C 1
ATOM 530 O O . VAL A 1 79 ? 5.905 -0.874 -13.195 1.00 85.94 79 VAL A O 1
ATOM 533 N N . VAL A 1 80 ? 5.784 -1.232 -15.404 1.00 88.88 80 VAL A N 1
ATOM 534 C CA . VAL A 1 80 ? 4.466 -0.606 -15.572 1.00 88.88 80 VAL A CA 1
ATOM 535 C C . VAL A 1 80 ? 3.408 -1.332 -14.743 1.00 88.88 80 VAL A C 1
ATOM 537 O O . VAL A 1 80 ? 2.652 -0.685 -14.024 1.00 88.88 80 VAL A O 1
ATOM 540 N N . GLY A 1 81 ? 3.377 -2.666 -14.791 1.00 91.50 81 GLY A N 1
ATOM 541 C CA . GLY A 1 81 ? 2.443 -3.470 -14.006 1.00 91.50 81 GLY A CA 1
ATOM 542 C C . GLY A 1 81 ? 2.591 -3.226 -12.506 1.00 91.50 81 GLY A C 1
ATOM 543 O O . GLY A 1 81 ? 1.598 -3.007 -11.815 1.00 91.50 81 GLY A O 1
ATOM 544 N N . LEU A 1 82 ? 3.827 -3.182 -12.006 1.00 90.25 82 LEU A N 1
ATOM 545 C CA . LEU A 1 82 ? 4.086 -2.908 -10.598 1.00 90.25 82 LEU A CA 1
ATOM 546 C C . LEU A 1 82 ? 3.691 -1.482 -10.202 1.00 90.25 82 LEU A C 1
ATOM 548 O O . LEU A 1 82 ? 3.079 -1.305 -9.157 1.00 90.25 82 LEU A O 1
ATOM 552 N N . LEU A 1 83 ? 3.971 -0.478 -11.038 1.00 88.19 83 LEU A N 1
ATOM 553 C CA . LEU A 1 83 ? 3.555 0.905 -10.781 1.00 88.19 83 LEU A CA 1
ATOM 554 C C . LEU A 1 8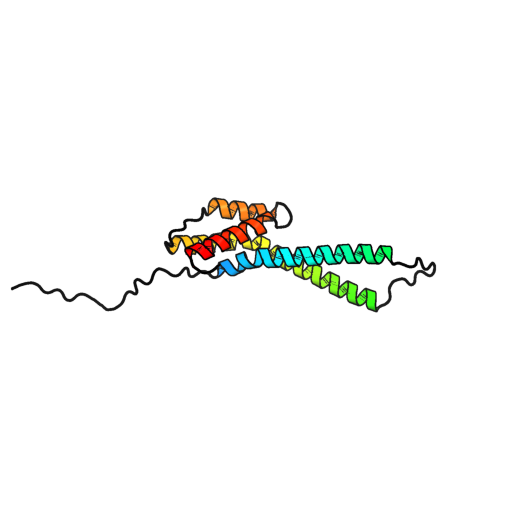3 ? 2.029 1.040 -10.687 1.00 88.19 83 LEU A C 1
ATOM 556 O O . LEU A 1 83 ? 1.536 1.779 -9.837 1.00 88.19 83 LEU A O 1
ATOM 560 N N . LEU A 1 84 ? 1.280 0.303 -11.512 1.00 92.56 84 LEU A N 1
ATOM 561 C CA . LEU A 1 84 ? -0.182 0.264 -11.428 1.00 92.56 84 LEU A CA 1
ATOM 562 C C . LEU A 1 84 ? -0.659 -0.365 -10.113 1.00 92.56 84 LEU A C 1
ATOM 564 O O . LEU A 1 84 ? -1.561 0.175 -9.475 1.00 92.56 84 LEU A O 1
ATOM 568 N N . VAL A 1 85 ? -0.037 -1.460 -9.668 1.00 93.69 85 VAL A N 1
ATOM 569 C CA . VAL A 1 85 ? -0.343 -2.069 -8.362 1.00 93.69 85 VAL A CA 1
ATOM 570 C C . VAL A 1 85 ? -0.020 -1.101 -7.220 1.00 93.69 85 VAL A C 1
ATOM 572 O O . VAL A 1 85 ? -0.858 -0.899 -6.343 1.00 93.69 85 VAL A O 1
ATOM 575 N N . SER A 1 86 ? 1.144 -0.445 -7.257 1.00 90.56 86 SER A N 1
ATOM 576 C CA . SER A 1 86 ? 1.536 0.583 -6.285 1.00 90.56 86 SER A CA 1
ATOM 577 C C . SER A 1 86 ? 0.538 1.730 -6.225 1.00 90.56 86 SER A C 1
ATOM 579 O O . SER A 1 86 ? 0.217 2.201 -5.134 1.00 90.56 86 SER A O 1
ATOM 581 N N . LEU A 1 87 ? 0.012 2.160 -7.373 1.00 91.12 87 LEU A N 1
ATOM 582 C CA . LEU A 1 87 ? -1.011 3.196 -7.443 1.00 91.12 87 LEU A CA 1
ATOM 583 C C . LEU A 1 87 ? -2.309 2.738 -6.771 1.00 91.12 87 LEU A C 1
ATOM 585 O O . LEU A 1 87 ? -2.842 3.458 -5.933 1.00 91.12 87 LEU A O 1
ATOM 589 N N . VAL A 1 88 ? -2.794 1.535 -7.088 1.00 95.00 88 VAL A N 1
ATOM 590 C CA . VAL A 1 88 ? -4.020 0.986 -6.487 1.00 95.00 88 VAL A CA 1
ATOM 591 C C . VAL A 1 88 ? -3.883 0.868 -4.969 1.00 95.00 88 VAL A C 1
ATOM 593 O O . VAL A 1 88 ? -4.747 1.348 -4.241 1.00 95.00 88 VAL A O 1
ATOM 596 N N . VAL A 1 89 ? -2.782 0.293 -4.479 1.00 94.62 89 VAL A N 1
ATOM 597 C CA . VAL A 1 89 ? -2.514 0.163 -3.037 1.00 94.62 89 VAL A CA 1
ATOM 598 C C . VAL A 1 89 ? -2.438 1.536 -2.365 1.00 94.62 89 VAL A C 1
ATOM 600 O O . VAL A 1 89 ? -3.032 1.738 -1.309 1.00 94.62 89 VAL A O 1
ATOM 603 N N . THR A 1 90 ? -1.776 2.504 -3.001 1.00 92.12 90 THR A N 1
ATOM 604 C CA . THR A 1 90 ? -1.665 3.882 -2.498 1.00 92.12 90 THR A CA 1
ATOM 605 C C . THR A 1 90 ? -3.027 4.561 -2.367 1.00 92.12 90 THR A C 1
ATOM 607 O O . THR A 1 90 ? -3.301 5.193 -1.350 1.00 92.12 90 THR A O 1
ATOM 610 N N . LEU A 1 91 ? -3.892 4.414 -3.373 1.00 94.50 91 LEU A N 1
ATOM 611 C CA . LEU A 1 91 ? -5.227 5.013 -3.375 1.00 94.50 91 LEU A CA 1
ATOM 612 C C . LEU A 1 91 ? -6.179 4.328 -2.386 1.00 94.50 91 LEU A C 1
ATOM 614 O O . LEU A 1 91 ? -7.064 4.982 -1.839 1.00 94.50 91 LEU A O 1
ATOM 618 N N . LEU A 1 92 ? -6.001 3.026 -2.146 1.00 96.44 92 LEU A N 1
ATOM 619 C CA . LEU A 1 92 ? -6.827 2.259 -1.213 1.00 96.44 92 LEU A CA 1
ATOM 620 C C . LEU A 1 92 ? -6.357 2.343 0.242 1.00 96.44 92 LEU A C 1
ATOM 622 O O . LEU A 1 92 ? -7.147 2.039 1.131 1.00 96.44 92 LEU A O 1
ATOM 626 N N . LEU A 1 93 ? -5.125 2.782 0.513 1.00 95.69 93 LEU A N 1
ATOM 627 C CA . LEU A 1 93 ? -4.600 2.932 1.873 1.00 95.69 93 LEU A CA 1
ATOM 628 C C . LEU A 1 93 ? -5.517 3.732 2.825 1.00 95.69 93 LEU A C 1
ATOM 630 O O . LEU A 1 93 ? -5.814 3.209 3.899 1.00 95.69 93 LEU A O 1
ATOM 634 N N . PRO A 1 94 ? -6.011 4.945 2.492 1.00 96.19 94 PRO A N 1
ATOM 635 C CA . PRO A 1 94 ? -6.900 5.678 3.400 1.00 96.19 94 PRO A CA 1
ATOM 636 C C . PRO A 1 94 ? -8.211 4.926 3.670 1.00 96.19 94 PRO A C 1
ATOM 638 O O . PRO A 1 94 ? -8.710 4.944 4.792 1.00 96.19 94 PRO A O 1
ATOM 641 N N . VAL A 1 95 ? -8.742 4.218 2.669 1.00 97.56 95 VAL A N 1
ATOM 642 C CA . VAL A 1 95 ? -9.959 3.402 2.806 1.00 97.56 95 VAL A CA 1
ATOM 643 C C . VAL A 1 95 ? -9.706 2.203 3.723 1.00 97.56 95 VAL A C 1
ATOM 645 O O . VAL A 1 95 ? -10.509 1.923 4.608 1.00 97.56 95 VAL A O 1
ATOM 648 N N . ALA A 1 96 ? -8.570 1.526 3.554 1.00 97.62 96 ALA A N 1
ATOM 649 C CA . ALA A 1 96 ? -8.181 0.402 4.396 1.00 97.62 96 ALA A CA 1
ATOM 650 C C . ALA A 1 96 ? -7.970 0.828 5.856 1.00 97.62 96 ALA A C 1
ATOM 652 O O . ALA A 1 96 ? -8.473 0.162 6.757 1.00 97.62 96 ALA A O 1
ATOM 653 N N . LEU A 1 97 ? -7.300 1.963 6.089 1.00 97.75 97 LEU A N 1
ATOM 654 C CA . LEU A 1 97 ? -7.129 2.532 7.428 1.00 97.75 97 LEU A CA 1
ATOM 655 C C . LEU A 1 97 ? -8.474 2.877 8.072 1.00 97.75 97 LEU A C 1
ATOM 657 O O . LEU A 1 97 ? -8.677 2.549 9.233 1.00 97.75 97 LEU A O 1
ATOM 661 N N . TYR A 1 98 ? -9.404 3.488 7.329 1.00 97.50 98 TYR A N 1
ATOM 662 C CA . TYR A 1 98 ? -10.733 3.828 7.844 1.00 97.50 98 TYR A CA 1
ATOM 663 C C . TYR A 1 98 ? -11.463 2.609 8.414 1.00 97.50 98 TYR A C 1
ATOM 665 O O . TYR A 1 98 ? -11.891 2.625 9.568 1.00 97.50 98 TYR A O 1
ATOM 673 N N . TYR A 1 99 ? -11.599 1.560 7.597 1.00 97.69 99 TYR A N 1
ATOM 674 C CA . TYR A 1 99 ? -12.379 0.385 7.967 1.00 97.69 99 TYR A CA 1
ATOM 675 C C . TYR A 1 99 ? -11.674 -0.489 9.005 1.00 97.69 99 TYR A C 1
ATOM 677 O O . TYR A 1 99 ? -12.348 -1.049 9.868 1.00 97.69 99 TYR A O 1
ATOM 685 N N . ASP A 1 100 ? -10.341 -0.598 8.963 1.00 97.38 100 ASP A N 1
ATOM 686 C CA . ASP A 1 100 ? -9.614 -1.362 9.981 1.00 97.38 100 ASP A CA 1
ATOM 687 C C . ASP A 1 100 ? -9.675 -0.666 11.346 1.00 97.38 100 ASP A C 1
ATOM 689 O O . ASP A 1 100 ? -9.979 -1.313 12.343 1.00 97.38 100 ASP A O 1
ATOM 693 N N . ILE A 1 101 ? -9.500 0.663 11.386 1.00 96.75 101 ILE A N 1
ATOM 694 C CA . ILE A 1 101 ? -9.641 1.457 12.616 1.00 96.75 101 ILE A CA 1
ATOM 695 C C . ILE A 1 101 ? -11.042 1.312 13.201 1.00 96.75 101 ILE A C 1
ATOM 697 O O . ILE A 1 101 ? -11.178 1.105 14.400 1.00 96.75 101 ILE A O 1
ATOM 701 N N . GLU A 1 102 ? -12.086 1.369 12.374 1.00 95.50 102 GLU A N 1
ATOM 702 C CA . GLU A 1 102 ? -13.458 1.184 12.846 1.00 95.50 102 GLU A CA 1
ATOM 703 C C . GLU A 1 102 ? -13.674 -0.176 13.514 1.00 95.50 102 GLU A C 1
ATOM 705 O O . GLU A 1 102 ? -14.266 -0.241 14.591 1.00 95.50 102 GLU A O 1
ATOM 710 N N . ALA A 1 103 ? -13.141 -1.245 12.920 1.00 94.50 103 ALA A N 1
ATOM 711 C CA . ALA A 1 103 ? -13.210 -2.580 13.498 1.00 94.50 103 ALA A CA 1
ATOM 712 C C . ALA A 1 103 ? -12.384 -2.707 14.790 1.00 94.50 103 ALA A C 1
ATOM 714 O O . ALA A 1 103 ? -12.827 -3.354 15.738 1.00 94.50 103 ALA A O 1
ATOM 715 N N . VAL A 1 104 ? -11.202 -2.086 14.847 1.00 94.81 104 VAL A N 1
ATOM 716 C CA . VAL A 1 104 ? -10.340 -2.071 16.039 1.00 94.81 104 VAL A CA 1
ATOM 717 C C . VAL A 1 104 ? -11.014 -1.330 17.194 1.00 94.81 104 VAL A C 1
ATOM 719 O O . VAL A 1 104 ? -11.104 -1.880 18.290 1.00 94.81 104 VAL A O 1
ATOM 722 N N . THR A 1 105 ? -11.543 -0.127 16.951 1.00 93.56 105 THR A N 1
ATOM 723 C CA . THR A 1 105 ? -12.249 0.662 17.971 1.00 93.56 105 THR A CA 1
ATOM 724 C C . THR A 1 105 ? -13.505 -0.065 18.457 1.00 93.56 105 THR A C 1
ATOM 726 O O . THR A 1 105 ? -13.779 -0.087 19.653 1.00 93.56 105 THR A O 1
ATOM 729 N N . ALA A 1 106 ? -14.253 -0.716 17.559 1.00 92.56 106 ALA A N 1
ATOM 730 C CA . ALA A 1 106 ? -15.449 -1.477 17.927 1.00 92.56 106 ALA A CA 1
ATOM 731 C C . ALA A 1 106 ? -15.150 -2.710 18.800 1.00 92.56 106 ALA A C 1
ATOM 733 O O . ALA A 1 106 ? -16.027 -3.171 19.530 1.00 92.56 106 ALA A O 1
ATOM 734 N N . ALA A 1 107 ? -13.934 -3.254 18.722 1.00 90.69 107 ALA A N 1
ATOM 735 C CA . ALA A 1 107 ? -13.528 -4.443 19.461 1.00 90.69 107 ALA A CA 1
ATOM 736 C C . ALA A 1 107 ? -13.013 -4.159 20.884 1.00 90.69 107 ALA A C 1
ATOM 738 O O . ALA A 1 107 ? -12.727 -5.119 21.599 1.00 90.69 107 ALA A O 1
ATOM 739 N N . ASP A 1 108 ? -12.885 -2.886 21.278 1.00 88.38 108 ASP A N 1
ATOM 740 C CA . ASP A 1 108 ? -12.469 -2.432 22.618 1.00 88.38 108 ASP A CA 1
ATOM 741 C C . ASP A 1 108 ? -11.196 -3.125 23.152 1.00 88.38 108 ASP A C 1
ATOM 743 O O . ASP A 1 108 ? -11.104 -3.581 24.291 1.00 88.38 108 ASP A O 1
ATOM 747 N N . VAL A 1 109 ? -10.175 -3.228 22.297 1.00 89.81 109 VAL A N 1
ATOM 748 C CA . VAL A 1 109 ? -8.907 -3.930 22.588 1.00 89.81 109 VAL A CA 1
ATOM 749 C C . VAL A 1 109 ? -7.886 -3.078 23.362 1.00 89.81 109 VAL A C 1
ATOM 751 O O . VAL A 1 109 ? -6.693 -3.378 23.371 1.00 89.81 109 VAL A O 1
ATOM 754 N N . GLY A 1 110 ? -8.322 -1.982 23.990 1.00 89.88 110 GLY A N 1
ATOM 755 C CA . GLY A 1 110 ? -7.457 -1.073 24.756 1.00 89.88 110 GLY A CA 1
ATOM 756 C C . GLY A 1 110 ? -6.544 -0.167 23.916 1.00 89.88 110 GLY A C 1
ATOM 757 O O . GLY A 1 110 ? -5.735 0.568 24.481 1.00 89.88 110 GLY A O 1
ATOM 758 N N . TRP A 1 111 ? -6.681 -0.188 22.588 1.00 94.38 111 TRP A N 1
ATOM 759 C CA . TRP A 1 111 ? -6.035 0.743 21.662 1.00 94.38 111 TRP A CA 1
ATOM 760 C C . TRP A 1 111 ? -7.090 1.533 20.898 1.00 94.38 111 TRP A C 1
ATOM 762 O O . TRP A 1 111 ? -7.937 0.943 20.232 1.00 94.38 111 TRP A O 1
ATOM 772 N N . ASP A 1 112 ? -7.003 2.860 20.976 1.00 94.94 112 ASP A N 1
ATOM 773 C CA . ASP A 1 112 ? -7.902 3.784 20.285 1.00 94.94 112 ASP A CA 1
ATOM 774 C C . ASP A 1 112 ? -7.108 4.634 19.275 1.00 94.94 112 ASP A C 1
ATOM 776 O O . ASP A 1 112 ? -6.578 5.695 19.620 1.00 94.94 112 ASP A O 1
ATOM 780 N N . PRO A 1 113 ? -6.888 4.132 18.045 1.00 95.00 113 PRO A N 1
ATOM 781 C CA . PRO A 1 113 ? -6.180 4.886 17.020 1.00 95.00 113 PRO A CA 1
ATOM 782 C C . PRO A 1 113 ? -6.998 6.090 16.539 1.00 95.00 113 PRO A C 1
ATOM 784 O O . PRO A 1 113 ? -8.136 5.945 16.098 1.00 95.00 113 PRO A O 1
ATOM 787 N N . ASP A 1 114 ? -6.374 7.273 16.523 1.00 96.81 114 ASP A N 1
ATOM 788 C CA . ASP A 1 114 ? -6.979 8.496 15.982 1.00 96.81 114 ASP A CA 1
ATOM 789 C C . ASP A 1 114 ? -7.267 8.350 14.477 1.00 96.81 114 ASP A C 1
ATOM 791 O O . ASP A 1 114 ? -6.374 8.431 13.624 1.00 96.81 114 ASP A O 1
ATOM 795 N N . ARG A 1 115 ? -8.546 8.134 14.156 1.00 95.94 115 ARG A N 1
ATOM 796 C CA . ARG A 1 115 ? -9.029 7.934 12.788 1.00 95.94 115 ARG A CA 1
ATOM 797 C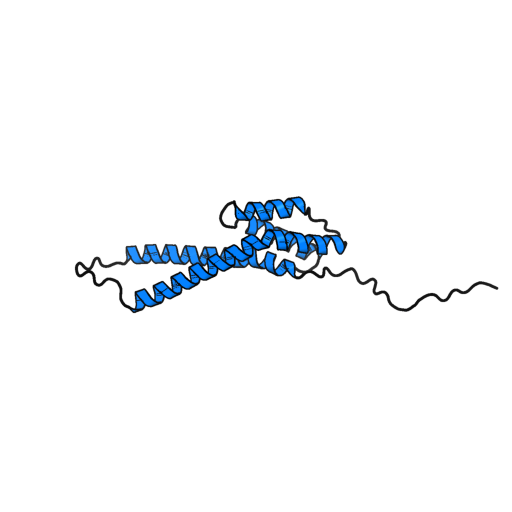 C . ARG A 1 115 ? -8.692 9.117 11.884 1.00 95.94 115 ARG A C 1
ATOM 799 O O . ARG A 1 115 ? -8.290 8.903 10.742 1.00 95.94 115 ARG A O 1
ATOM 806 N N . GLU A 1 116 ? -8.853 10.347 12.365 1.00 97.25 116 GLU A N 1
ATOM 807 C CA . GLU A 1 116 ? -8.644 11.549 11.554 1.00 97.25 116 GLU A CA 1
ATOM 808 C C . GLU A 1 116 ? -7.170 11.690 11.179 1.00 97.25 116 GLU A C 1
ATOM 810 O O . GLU A 1 116 ? -6.846 11.911 10.009 1.00 97.25 116 GLU A O 1
ATOM 815 N N . LEU A 1 117 ? -6.270 11.459 12.139 1.00 96.50 117 LEU A N 1
ATOM 816 C CA . LEU A 1 117 ? -4.831 11.485 11.899 1.00 96.50 117 LEU A CA 1
ATOM 817 C C . LEU A 1 117 ? -4.409 10.454 10.842 1.00 96.50 117 LEU A C 1
ATOM 819 O O . LEU A 1 117 ? -3.721 10.805 9.880 1.00 96.50 117 LEU A O 1
ATOM 823 N N . TYR A 1 118 ? -4.829 9.193 10.978 1.00 96.19 118 TYR A N 1
ATOM 824 C CA . TYR A 1 118 ? -4.461 8.141 10.021 1.00 96.19 118 TYR A CA 1
ATOM 825 C C . TYR A 1 118 ? -5.044 8.378 8.625 1.00 96.19 118 TYR A C 1
ATOM 827 O O . TYR A 1 118 ? -4.364 8.121 7.630 1.00 96.19 118 TYR A O 1
ATOM 835 N N . LEU A 1 119 ? -6.261 8.918 8.528 1.00 94.94 119 LEU A N 1
ATOM 836 C CA . LEU A 1 119 ? -6.855 9.308 7.249 1.00 94.94 119 LEU A CA 1
ATOM 837 C C . LEU A 1 119 ? -6.071 10.428 6.573 1.00 94.94 119 LEU A C 1
ATOM 839 O O . LEU A 1 119 ? -5.753 10.323 5.389 1.00 94.94 119 LEU A O 1
ATOM 843 N N . VAL A 1 120 ? -5.729 11.483 7.317 1.00 95.88 120 VAL A N 1
ATOM 844 C CA . VAL A 1 120 ? -4.931 12.597 6.793 1.00 95.88 120 VAL A CA 1
ATOM 845 C C . VAL A 1 120 ? -3.578 12.089 6.313 1.00 95.88 120 VAL A C 1
ATOM 847 O O . VAL A 1 120 ? -3.167 12.423 5.206 1.00 95.88 120 VAL A O 1
ATOM 850 N N . LEU A 1 121 ? -2.908 11.230 7.082 1.00 94.50 121 LEU A N 1
ATOM 851 C CA . LEU A 1 121 ? -1.635 10.631 6.681 1.00 94.50 121 LEU A CA 1
ATOM 852 C C . LEU A 1 121 ? -1.775 9.726 5.444 1.00 94.50 121 LEU A C 1
ATOM 854 O O . LEU A 1 121 ? -0.930 9.780 4.548 1.00 94.50 121 LEU A O 1
ATOM 858 N N . GLY A 1 122 ? -2.857 8.948 5.351 1.00 92.12 122 GLY A N 1
ATOM 859 C CA . GLY A 1 122 ? -3.185 8.134 4.178 1.00 92.12 122 GLY A CA 1
ATOM 860 C C . GLY A 1 122 ? -3.446 8.971 2.922 1.00 92.12 122 GLY A C 1
ATOM 861 O O . GLY A 1 122 ? -2.992 8.611 1.839 1.00 92.12 122 GLY A O 1
ATOM 862 N N . ILE A 1 123 ? -4.112 10.121 3.055 1.00 92.81 123 ILE A N 1
ATOM 863 C CA . ILE A 1 123 ? -4.334 11.069 1.954 1.00 92.81 123 ILE A CA 1
ATOM 864 C C . ILE A 1 123 ? -3.031 11.786 1.588 1.00 92.81 123 ILE A C 1
ATOM 866 O O . ILE A 1 123 ? -2.698 11.893 0.410 1.00 92.81 123 ILE A O 1
ATOM 870 N N . LEU A 1 124 ? -2.255 12.246 2.573 1.00 92.06 124 LEU A N 1
ATOM 871 C CA . LEU A 1 124 ? -0.962 12.896 2.343 1.00 92.06 124 LEU A CA 1
ATOM 872 C C . LEU A 1 124 ? 0.011 11.978 1.600 1.00 92.06 124 LEU A C 1
ATOM 874 O O . LEU A 1 124 ? 0.760 12.460 0.753 1.00 92.06 124 LEU A O 1
ATOM 878 N N . ASN A 1 125 ? -0.044 10.667 1.844 1.00 89.25 125 ASN A N 1
ATOM 879 C CA . ASN A 1 125 ? 0.734 9.678 1.101 1.00 89.25 125 ASN A CA 1
ATOM 880 C C . ASN A 1 125 ? 0.483 9.714 -0.422 1.00 89.25 125 ASN A C 1
ATOM 882 O O . ASN A 1 125 ? 1.386 9.399 -1.191 1.00 89.25 125 ASN A O 1
ATOM 886 N N . ILE A 1 126 ? -0.704 10.131 -0.874 1.00 88.00 126 ILE A N 1
ATOM 887 C CA . ILE A 1 126 ? -1.016 10.267 -2.307 1.00 88.00 126 ILE A CA 1
ATOM 888 C C . ILE A 1 126 ? -0.202 11.409 -2.939 1.00 88.00 126 ILE A C 1
ATOM 890 O O . ILE A 1 126 ? 0.184 11.328 -4.104 1.00 88.00 126 ILE A O 1
ATOM 894 N N . PHE A 1 127 ? 0.076 12.470 -2.175 1.00 83.31 127 PHE A N 1
ATOM 895 C CA . PHE A 1 127 ? 0.696 13.698 -2.682 1.00 83.31 127 PHE A CA 1
ATOM 896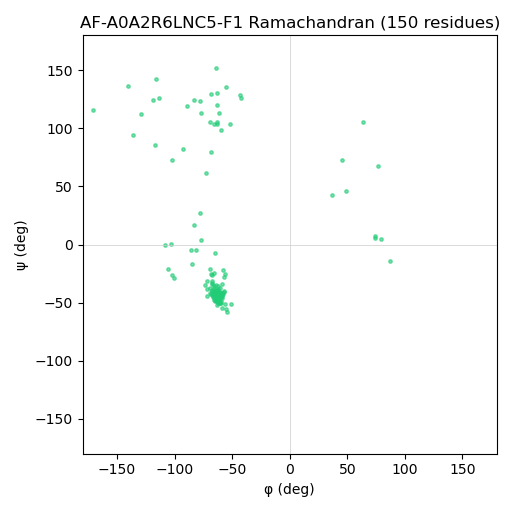 C C . PHE A 1 127 ? 2.189 13.817 -2.365 1.00 83.31 127 PHE A C 1
ATOM 898 O O . PHE A 1 127 ? 2.912 14.520 -3.070 1.00 83.31 127 PHE A O 1
ATOM 905 N N . VAL A 1 128 ? 2.661 13.171 -1.298 1.00 72.12 128 VAL A N 1
ATOM 906 C CA . VAL A 1 128 ? 3.991 13.415 -0.734 1.00 72.12 128 VAL A CA 1
ATOM 907 C C . VAL A 1 128 ? 4.896 12.193 -0.888 1.00 72.12 128 VAL A C 1
ATOM 909 O O . VAL A 1 128 ? 4.584 11.097 -0.436 1.00 72.12 128 VAL A O 1
ATOM 912 N N . ALA A 1 129 ? 6.066 12.437 -1.487 1.00 56.69 129 ALA A N 1
ATOM 913 C CA . ALA A 1 129 ? 7.275 11.613 -1.425 1.00 56.69 129 ALA A CA 1
ATOM 914 C C . ALA A 1 129 ? 7.073 10.096 -1.604 1.00 56.69 129 ALA A C 1
ATOM 916 O O . ALA A 1 129 ? 7.239 9.346 -0.647 1.00 56.69 129 ALA A O 1
ATOM 917 N N . GLN A 1 130 ? 6.783 9.655 -2.837 1.00 64.44 130 GLN A N 1
ATOM 918 C CA . GLN A 1 130 ? 6.945 8.269 -3.327 1.00 64.44 130 GLN A CA 1
ATOM 919 C C . GLN A 1 130 ? 6.639 7.146 -2.308 1.00 64.44 130 GLN A C 1
ATOM 921 O O . GLN A 1 130 ? 7.379 6.170 -2.209 1.00 64.44 130 GLN A O 1
ATOM 926 N N . GLY A 1 131 ? 5.570 7.270 -1.521 1.00 70.00 131 GLY A N 1
ATOM 927 C CA . GLY A 1 131 ? 5.172 6.215 -0.591 1.00 70.00 131 GLY A CA 1
ATOM 928 C C . GLY A 1 131 ? 5.947 6.137 0.732 1.00 70.00 131 GLY A C 1
ATOM 929 O O . GLY A 1 131 ? 5.681 5.217 1.500 1.00 70.00 131 GLY A O 1
ATOM 930 N N . LEU A 1 132 ? 6.874 7.053 1.054 1.00 84.81 132 LEU A N 1
ATOM 931 C CA . LEU A 1 132 ? 7.602 7.021 2.338 1.00 84.81 132 LEU A CA 1
ATOM 932 C C . LEU A 1 132 ? 6.678 7.255 3.535 1.00 84.81 132 LEU A C 1
ATOM 934 O O . LEU A 1 132 ? 6.802 6.570 4.548 1.00 84.81 132 LEU A O 1
ATOM 938 N N . ILE A 1 133 ? 5.732 8.193 3.414 1.00 89.94 133 ILE A N 1
ATOM 939 C CA . ILE A 1 133 ? 4.718 8.411 4.453 1.00 89.94 133 ILE A CA 1
ATOM 940 C C . ILE A 1 133 ? 3.885 7.144 4.617 1.00 89.94 133 ILE A C 1
ATOM 942 O O . ILE A 1 133 ? 3.774 6.634 5.725 1.00 89.94 133 ILE A O 1
ATOM 946 N N . GLY A 1 134 ? 3.367 6.592 3.518 1.00 91.19 134 GLY A N 1
ATOM 947 C CA . GLY A 1 134 ? 2.591 5.356 3.532 1.00 91.19 134 GLY A CA 1
ATOM 948 C C . GLY A 1 134 ? 3.365 4.194 4.142 1.00 91.19 134 GLY A C 1
ATOM 949 O O . GLY A 1 134 ? 2.801 3.462 4.946 1.00 91.19 134 GLY A O 1
ATOM 950 N N . LEU A 1 135 ? 4.657 4.058 3.837 1.00 92.94 135 LEU A N 1
ATOM 951 C CA . LEU A 1 135 ? 5.537 3.050 4.424 1.00 92.94 135 LEU A CA 1
ATOM 952 C C . LEU A 1 135 ? 5.609 3.193 5.948 1.00 92.94 135 LEU A C 1
ATOM 954 O O . LEU A 1 135 ? 5.323 2.234 6.660 1.00 92.94 135 LEU A O 1
ATOM 958 N N . VAL A 1 136 ? 5.961 4.381 6.447 1.00 94.88 136 VAL A N 1
ATOM 959 C CA . VAL A 1 136 ? 6.106 4.632 7.891 1.00 94.88 136 VAL A CA 1
ATOM 960 C C . VAL A 1 136 ? 4.776 4.437 8.614 1.00 94.88 136 VAL A C 1
ATOM 962 O O . VAL A 1 136 ? 4.727 3.744 9.627 1.00 94.88 136 VAL A O 1
ATOM 965 N N . VAL A 1 137 ? 3.697 5.003 8.073 1.00 95.62 137 VAL A N 1
ATOM 966 C CA . VAL A 1 137 ? 2.346 4.921 8.642 1.00 95.62 137 VAL A CA 1
ATOM 967 C C . VAL A 1 137 ? 1.874 3.477 8.706 1.00 95.62 137 VAL A C 1
ATOM 969 O O . VAL A 1 137 ? 1.405 3.043 9.752 1.00 95.62 137 VAL A O 1
ATOM 972 N N . SER A 1 138 ? 2.040 2.7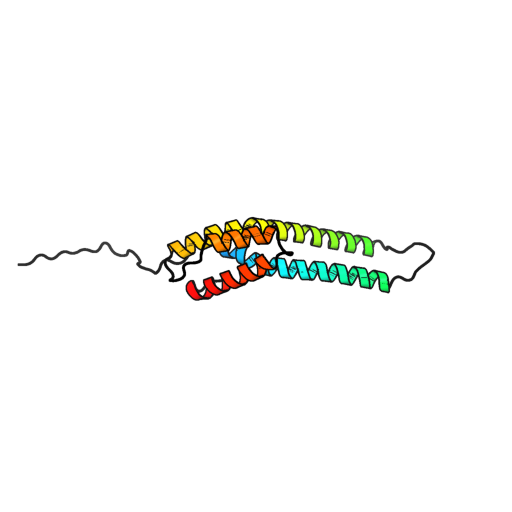19 7.621 1.00 96.25 138 SER A N 1
ATOM 973 C CA . SER A 1 138 ? 1.598 1.324 7.560 1.00 96.25 138 SER A CA 1
ATOM 974 C C . SER A 1 138 ? 2.395 0.455 8.525 1.00 96.25 138 SER A C 1
ATOM 976 O O . SER A 1 138 ? 1.808 -0.299 9.288 1.00 96.25 138 SER A O 1
ATOM 978 N N . VAL A 1 139 ? 3.724 0.593 8.560 1.00 97.19 139 VAL A N 1
ATOM 979 C CA . VAL A 1 139 ? 4.568 -0.173 9.491 1.00 97.19 139 VAL A CA 1
ATOM 980 C C . VAL A 1 139 ? 4.229 0.158 10.944 1.00 97.19 139 VAL A C 1
ATOM 982 O O . VAL A 1 139 ? 4.083 -0.753 11.756 1.00 97.19 139 VAL A O 1
ATOM 985 N N . TYR A 1 140 ? 4.074 1.443 11.275 1.00 97.50 140 TYR A N 1
ATOM 986 C CA . TYR A 1 140 ? 3.713 1.865 12.626 1.00 97.50 140 TYR A CA 1
ATOM 987 C C . TYR A 1 140 ? 2.325 1.356 13.035 1.00 97.50 140 TYR A C 1
ATOM 989 O O . TYR A 1 140 ? 2.171 0.820 14.131 1.00 97.50 140 TYR A O 1
ATOM 997 N N . TYR A 1 141 ? 1.336 1.465 12.144 1.00 97.69 141 TYR A N 1
ATOM 998 C CA . TYR A 1 141 ? -0.019 0.976 12.387 1.00 97.69 141 TYR A CA 1
ATOM 999 C C . TYR A 1 141 ? -0.042 -0.536 12.631 1.00 97.69 141 TYR A C 1
ATOM 1001 O O . TYR A 1 141 ? -0.566 -0.976 13.649 1.00 97.69 141 TYR A O 1
ATOM 1009 N N . LEU A 1 142 ? 0.584 -1.325 11.748 1.00 97.56 142 LEU A N 1
ATOM 1010 C CA . LEU A 1 142 ? 0.637 -2.789 11.861 1.00 97.56 142 LEU A CA 1
ATOM 1011 C C . LEU A 1 142 ? 1.399 -3.235 13.116 1.00 97.56 142 LEU A C 1
ATOM 1013 O O . LEU A 1 142 ? 1.044 -4.226 13.749 1.00 97.56 142 LEU A O 1
ATOM 1017 N N . TYR A 1 143 ? 2.437 -2.494 13.516 1.00 97.50 143 TYR A N 1
ATOM 1018 C CA . TYR A 1 143 ? 3.122 -2.741 14.784 1.00 97.50 143 TYR A CA 1
ATOM 1019 C C . TYR A 1 143 ? 2.169 -2.560 15.972 1.00 97.50 143 TYR A C 1
ATOM 1021 O O . TYR A 1 143 ? 2.078 -3.442 16.824 1.00 97.50 143 TYR A O 1
ATOM 1029 N N . GLN A 1 144 ? 1.424 -1.452 16.018 1.00 96.75 144 GLN A N 1
ATOM 1030 C CA . GLN A 1 144 ? 0.470 -1.214 17.102 1.00 96.75 144 GLN A CA 1
ATOM 1031 C C . GLN A 1 144 ? -0.676 -2.224 17.092 1.00 96.75 144 GLN A C 1
ATOM 1033 O O . GLN A 1 144 ? -1.046 -2.738 18.149 1.00 96.75 144 GLN A O 1
ATOM 1038 N N . ARG A 1 145 ? -1.191 -2.571 15.911 1.00 95.88 145 ARG A N 1
ATOM 1039 C CA . ARG A 1 145 ? -2.214 -3.603 15.752 1.00 95.88 145 ARG A CA 1
ATOM 1040 C C . ARG A 1 145 ? -1.707 -4.957 16.239 1.00 95.88 145 ARG A C 1
ATOM 1042 O O . ARG A 1 145 ? -2.395 -5.607 17.017 1.00 95.88 145 ARG A O 1
ATOM 1049 N N . HIS A 1 146 ? -0.470 -5.333 15.918 1.00 95.44 146 HIS A N 1
ATOM 1050 C CA . HIS A 1 146 ? 0.135 -6.555 16.445 1.00 95.44 146 HIS A CA 1
ATOM 1051 C C . HIS A 1 146 ? 0.225 -6.562 17.976 1.00 95.44 146 HIS A C 1
ATOM 1053 O O . HIS A 1 146 ? -0.094 -7.577 18.591 1.00 95.44 146 HIS A O 1
ATOM 1059 N N . VAL A 1 147 ? 0.605 -5.439 18.596 1.00 95.94 147 VAL A N 1
ATOM 1060 C CA . VAL A 1 147 ? 0.718 -5.321 20.060 1.00 95.94 147 VAL A CA 1
ATOM 1061 C C . VAL A 1 147 ? -0.635 -5.486 20.764 1.00 95.94 147 VAL A C 1
ATOM 1063 O O . VAL A 1 147 ? -0.689 -6.142 21.802 1.00 95.94 147 VAL A O 1
ATOM 1066 N N . HIS A 1 148 ? -1.719 -4.933 20.212 1.00 94.06 148 HIS A N 1
ATOM 1067 C CA . HIS A 1 148 ? -3.022 -4.886 20.896 1.00 94.06 148 HIS A CA 1
ATOM 1068 C C . HIS A 1 148 ? -4.013 -5.966 20.435 1.00 94.06 148 HIS A C 1
ATOM 1070 O O . HIS A 1 148 ? -4.851 -6.413 21.211 1.00 94.06 148 HIS A O 1
ATOM 1076 N N . VAL A 1 149 ? -3.908 -6.424 19.186 1.00 92.69 149 VAL A N 1
ATOM 1077 C CA . VAL A 1 149 ? -4.808 -7.415 18.563 1.00 92.69 149 VAL A CA 1
ATOM 1078 C C . VAL A 1 149 ? -4.140 -8.792 18.443 1.00 92.69 149 VAL A C 1
ATOM 1080 O O . VAL A 1 149 ? -4.816 -9.812 18.321 1.00 92.69 149 VAL A O 1
ATOM 1083 N N . GLY A 1 150 ? -2.805 -8.851 18.477 1.00 88.94 150 GLY A N 1
ATOM 1084 C CA . GLY A 1 150 ? -2.014 -10.077 18.306 1.00 88.94 150 GLY A CA 1
ATOM 1085 C C . GLY A 1 150 ? -1.691 -10.422 16.848 1.00 88.94 150 GLY A C 1
ATOM 1086 O O . GLY A 1 150 ? -0.781 -11.209 16.585 1.00 88.94 150 GLY A O 1
ATOM 1087 N N . THR A 1 151 ? -2.367 -9.800 15.882 1.00 83.06 151 THR A N 1
ATOM 1088 C CA . THR A 1 151 ? -2.058 -9.897 14.447 1.00 83.06 151 THR A CA 1
ATOM 1089 C C . THR A 1 151 ? -1.639 -8.536 13.904 1.00 83.06 151 THR A C 1
ATOM 1091 O O . THR A 1 151 ? -2.230 -7.549 14.341 1.00 83.06 151 THR A O 1
ATOM 1094 N N . PRO A 1 152 ? -0.665 -8.480 12.976 1.00 70.31 152 PRO A N 1
ATOM 1095 C CA . PRO A 1 152 ? -0.312 -7.251 12.274 1.00 70.31 152 PRO A CA 1
ATOM 1096 C C . PRO A 1 152 ? -1.518 -6.571 11.651 1.00 70.31 152 PRO A C 1
ATOM 1098 O O . PRO A 1 152 ? -2.478 -7.273 11.264 1.00 70.31 152 PRO A O 1
#

Mean predicted aligned error: 10.41 Å

pLDDT: mean 81.36, std 16.87, range [43.88, 97.75]

Radius of gyration: 25.39 Å; Cα contacts (8 Å, |Δi|>4): 119; chains: 1; bounding box: 71×35×89 Å

Sequence (152 aa):
MSVDGGGDPGATSIGGSRVDSNWWYLIAAVPVVSIVATALVAGAILSFFAGIAVLPVDPSGGGLSGIGLGLGVVGILLVVGLLLVSLVVTLLLPVALYYDIEAVTAADVGWDPDRELYLVLGILNIFVAQGLIGLVVSVYYLYQRHVHVGTP